Protein AF-A0A6I2TYY5-F1 (afdb_monomer_lite)

Secondary structure (DSSP, 8-state):
--TTHHHHHHHHHHHHHHHHHHHHHHHHHHSS--S-----

Organism: NCBI:txid165179

Radius of gyration: 13.49 Å; chains: 1; bounding box: 27×13×38 Å

Foldseek 3Di:
DPPCPVVVVVVVVVVVVVVVVVQVVCCVVPVDGDPDDDPD

pLDDT: mean 86.95, std 10.16, range [60.38, 95.38]

Sequence (40 aa):
MRRFKASRERKVEYIAQMEKRMRDDYRRRTGKEAESFCVL

Structure (mmCIF, N/CA/C/O backbone):
data_AF-A0A6I2TYY5-F1
#
_entry.id   AF-A0A6I2TYY5-F1
#
loop_
_atom_site.group_PDB
_atom_site.id
_atom_site.type_symbol
_atom_site.label_atom_id
_atom_site.label_alt_id
_atom_site.label_comp_id
_atom_site.label_asym_id
_atom_site.label_entity_id
_atom_site.label_seq_id
_atom_site.pdbx_PDB_ins_code
_atom_site.Cartn_x
_atom_site.Cartn_y
_atom_site.Cartn_z
_atom_site.occupancy
_atom_site.B_iso_or_equiv
_atom_site.auth_seq_id
_atom_site.auth_comp_id
_atom_site.auth_asym_id
_atom_site.auth_atom_id
_atom_site.pdbx_PDB_model_num
ATOM 1 N N . MET A 1 1 ? 9.565 5.226 -23.901 1.00 60.38 1 MET A N 1
ATOM 2 C CA . MET A 1 1 ? 9.830 5.044 -22.451 1.00 60.38 1 MET A CA 1
ATOM 3 C C . MET A 1 1 ? 10.040 3.567 -22.055 1.00 60.38 1 MET A C 1
ATOM 5 O O . MET A 1 1 ? 9.336 3.052 -21.199 1.00 60.38 1 MET A O 1
ATOM 9 N N . ARG A 1 2 ? 11.012 2.853 -22.650 1.00 67.31 2 ARG A N 1
ATOM 10 C CA . ARG A 1 2 ? 11.338 1.455 -22.264 1.00 67.31 2 ARG A CA 1
ATOM 11 C C . ARG A 1 2 ? 12.456 1.343 -21.220 1.00 67.31 2 ARG A C 1
ATOM 13 O O . ARG A 1 2 ? 12.577 0.312 -20.573 1.00 67.31 2 ARG A O 1
AT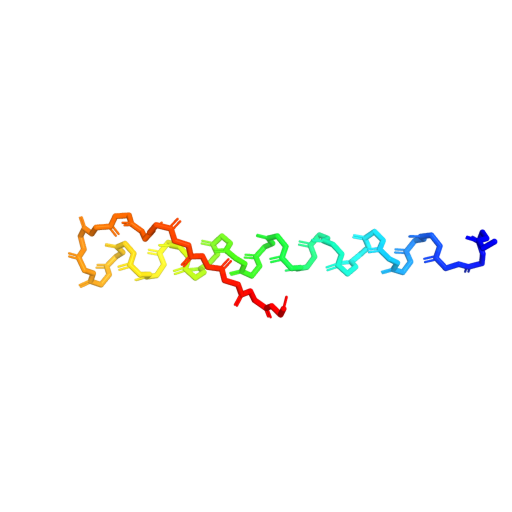OM 20 N N . ARG A 1 3 ? 13.239 2.412 -21.030 1.00 73.06 3 ARG A N 1
ATOM 21 C CA . ARG A 1 3 ? 14.468 2.419 -20.215 1.00 73.06 3 ARG A CA 1
ATOM 22 C C . ARG A 1 3 ? 14.261 2.158 -18.717 1.00 73.06 3 ARG A C 1
ATOM 24 O O . ARG A 1 3 ? 15.209 1.768 -18.056 1.00 73.06 3 ARG A O 1
ATOM 31 N N . PHE A 1 4 ? 13.044 2.316 -18.190 1.00 83.56 4 PHE A N 1
ATOM 32 C CA . PHE A 1 4 ? 12.782 2.225 -16.745 1.00 83.56 4 PHE A CA 1
ATOM 33 C C . PHE A 1 4 ? 11.671 1.243 -16.364 1.00 83.56 4 PHE A C 1
ATOM 35 O O . PHE A 1 4 ? 11.150 1.321 -15.253 1.00 83.56 4 PHE A O 1
ATOM 42 N N . LYS A 1 5 ? 11.300 0.315 -17.259 1.00 88.25 5 LYS A N 1
ATOM 43 C CA . LYS A 1 5 ? 10.192 -0.627 -17.024 1.00 88.25 5 LYS A CA 1
ATOM 44 C C . LYS A 1 5 ? 10.372 -1.413 -15.715 1.00 88.25 5 LYS A C 1
ATOM 46 O O . LYS A 1 5 ? 9.507 -1.334 -14.853 1.00 88.25 5 LYS A O 1
ATOM 51 N N . ALA A 1 6 ? 11.541 -2.022 -15.516 1.00 90.56 6 ALA A N 1
ATOM 52 C CA . ALA A 1 6 ? 11.844 -2.793 -14.308 1.00 90.56 6 ALA A CA 1
ATOM 53 C C . ALA A 1 6 ? 11.852 -1.941 -13.025 1.00 90.56 6 ALA A C 1
ATOM 55 O O . ALA A 1 6 ? 11.410 -2.378 -11.968 1.00 90.56 6 ALA A O 1
ATOM 56 N N . SER A 1 7 ? 12.339 -0.698 -13.095 1.00 92.00 7 SER A N 1
ATOM 57 C CA . SER A 1 7 ? 12.306 0.213 -11.941 1.00 92.00 7 SER A CA 1
ATOM 58 C C . SER A 1 7 ? 10.870 0.573 -11.556 1.00 92.00 7 SER A C 1
ATOM 60 O O . SER A 1 7 ? 10.506 0.560 -10.383 1.00 92.00 7 SER A O 1
ATOM 62 N N . ARG A 1 8 ? 10.028 0.834 -12.561 1.00 91.06 8 ARG A N 1
ATOM 63 C CA . ARG A 1 8 ? 8.616 1.148 -12.359 1.00 91.06 8 ARG A CA 1
ATOM 64 C C . ARG A 1 8 ? 7.846 -0.044 -11.796 1.00 91.06 8 ARG A C 1
ATOM 66 O O . ARG A 1 8 ? 7.069 0.155 -10.873 1.00 91.06 8 ARG A O 1
ATOM 73 N N . GLU A 1 9 ? 8.085 -1.250 -12.302 1.00 92.94 9 GLU A N 1
ATOM 74 C CA . GLU A 1 9 ? 7.476 -2.480 -11.776 1.00 92.94 9 GLU A CA 1
ATOM 75 C C . GLU A 1 9 ? 7.850 -2.699 -10.307 1.00 92.94 9 GLU A C 1
ATOM 77 O O . GLU A 1 9 ? 6.958 -2.858 -9.479 1.00 92.94 9 GLU A O 1
ATOM 82 N N . ARG A 1 10 ? 9.135 -2.549 -9.952 1.00 94.00 10 ARG A N 1
ATOM 83 C CA . ARG A 1 10 ? 9.580 -2.608 -8.548 1.00 94.00 10 ARG A CA 1
ATOM 84 C C . ARG A 1 10 ? 8.915 -1.550 -7.670 1.00 94.00 10 ARG A C 1
ATOM 86 O O . ARG A 1 10 ? 8.558 -1.838 -6.533 1.00 94.00 10 ARG A O 1
ATOM 93 N N . LYS A 1 11 ? 8.727 -0.329 -8.182 1.00 93.25 11 LYS A N 1
ATOM 94 C CA . LYS A 1 11 ? 8.033 0.734 -7.441 1.00 93.25 11 LYS A CA 1
ATOM 95 C C . LYS A 1 11 ? 6.557 0.391 -7.216 1.00 93.25 11 LYS A C 1
ATOM 97 O O . LYS A 1 11 ? 6.064 0.594 -6.114 1.00 93.25 11 LYS A O 1
ATOM 102 N N . VAL A 1 12 ? 5.870 -0.132 -8.232 1.00 92.81 12 VAL A N 1
ATOM 103 C CA . VAL A 1 12 ? 4.466 -0.565 -8.121 1.0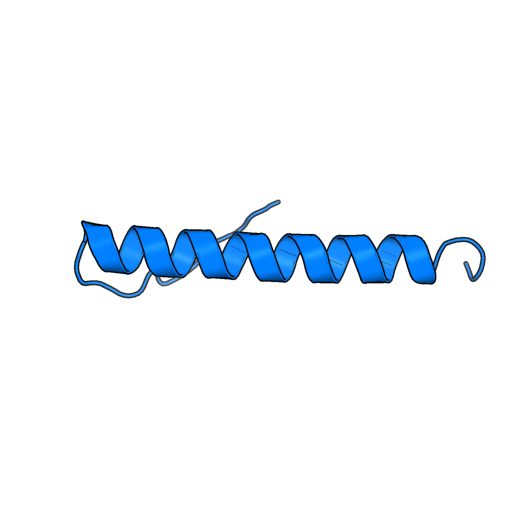0 92.81 12 VAL A CA 1
ATOM 104 C C . VAL A 1 12 ? 4.331 -1.699 -7.108 1.00 92.81 12 VAL A C 1
ATOM 106 O O . VAL A 1 12 ? 3.464 -1.639 -6.242 1.00 92.81 12 VAL A O 1
ATOM 109 N N . GLU A 1 13 ? 5.216 -2.693 -7.166 1.00 94.44 13 GLU A N 1
ATOM 110 C CA . GLU A 1 13 ? 5.216 -3.812 -6.224 1.00 94.44 13 GLU A CA 1
ATOM 111 C C . GLU A 1 13 ? 5.469 -3.345 -4.785 1.00 94.44 13 GLU A C 1
ATOM 113 O O . GLU A 1 13 ? 4.749 -3.737 -3.867 1.00 94.44 13 GLU A O 1
ATOM 118 N N . TYR A 1 14 ? 6.433 -2.442 -4.591 1.00 93.19 14 TYR A N 1
ATOM 119 C CA . TYR A 1 14 ? 6.714 -1.853 -3.286 1.00 93.19 14 TYR A CA 1
ATOM 120 C C . TYR A 1 14 ? 5.506 -1.092 -2.719 1.00 93.19 14 TYR A C 1
ATOM 122 O O . TYR A 1 14 ? 5.150 -1.285 -1.557 1.00 93.19 14 TYR A O 1
ATOM 130 N N . ILE A 1 15 ? 4.842 -0.269 -3.539 1.00 93.44 15 ILE A N 1
ATOM 131 C CA . ILE A 1 15 ? 3.636 0.466 -3.128 1.00 93.44 15 ILE A CA 1
ATOM 132 C C . ILE A 1 15 ? 2.518 -0.511 -2.748 1.00 93.44 15 ILE A C 1
ATOM 134 O O . ILE A 1 15 ? 1.923 -0.362 -1.684 1.00 93.44 15 ILE A O 1
ATOM 138 N N . ALA A 1 16 ? 2.282 -1.557 -3.545 1.00 91.81 16 ALA A N 1
ATOM 139 C CA . ALA A 1 16 ? 1.259 -2.558 -3.248 1.00 91.81 16 ALA A CA 1
ATOM 140 C C . ALA A 1 16 ? 1.522 -3.290 -1.917 1.00 91.81 16 ALA A C 1
ATOM 142 O O . ALA A 1 16 ? 0.599 -3.518 -1.130 1.00 91.81 16 ALA A O 1
ATOM 143 N N . GLN A 1 17 ? 2.786 -3.624 -1.630 1.00 93.56 17 GLN A N 1
ATOM 144 C CA . GLN A 1 17 ? 3.172 -4.214 -0.346 1.00 93.56 17 GLN A CA 1
ATOM 145 C C . GLN A 1 17 ? 2.953 -3.242 0.821 1.00 93.56 17 GLN A C 1
ATOM 147 O O . GLN A 1 17 ? 2.469 -3.656 1.878 1.00 93.56 17 GLN A O 1
ATOM 152 N N . MET A 1 18 ? 3.275 -1.960 0.633 1.00 93.94 18 MET A N 1
ATOM 153 C CA . MET A 1 18 ? 3.050 -0.918 1.636 1.00 93.94 18 MET A CA 1
ATOM 154 C C . MET A 1 18 ? 1.562 -0.723 1.932 1.00 93.94 18 MET A C 1
ATOM 156 O O . MET A 1 18 ? 1.166 -0.759 3.096 1.00 93.94 18 MET A O 1
ATOM 160 N N . GLU A 1 19 ? 0.723 -0.598 0.902 1.00 91.88 19 GLU A N 1
ATOM 161 C CA . GLU A 1 19 ? -0.725 -0.466 1.077 1.00 91.88 19 GLU A CA 1
ATOM 162 C C . GLU A 1 19 ? -1.328 -1.662 1.814 1.00 91.88 19 GLU A C 1
ATOM 164 O O . GLU A 1 19 ? -2.185 -1.489 2.680 1.00 91.88 19 GLU A O 1
ATOM 169 N N . LYS A 1 20 ? -0.874 -2.882 1.497 1.00 91.62 20 LYS A N 1
ATOM 170 C CA . LYS A 1 20 ? -1.324 -4.087 2.198 1.00 91.62 20 LYS A CA 1
ATOM 171 C C . LYS A 1 20 ? -0.987 -4.018 3.687 1.00 91.62 20 LYS A C 1
ATOM 173 O O . LYS A 1 20 ? -1.872 -4.230 4.509 1.00 91.62 20 LYS A O 1
ATOM 178 N N . ARG A 1 21 ? 0.259 -3.672 4.035 1.00 92.81 21 ARG A N 1
ATOM 179 C CA . ARG A 1 21 ? 0.678 -3.533 5.441 1.00 92.81 21 ARG A CA 1
ATOM 180 C C . ARG A 1 21 ? -0.147 -2.481 6.177 1.00 92.81 21 ARG A C 1
ATOM 182 O O . ARG A 1 21 ? -0.563 -2.727 7.301 1.00 92.81 21 ARG A O 1
ATOM 189 N N . MET A 1 22 ? -0.428 -1.347 5.539 1.00 91.19 22 MET A N 1
ATOM 190 C CA . MET A 1 22 ? -1.244 -0.289 6.143 1.00 91.19 22 MET A CA 1
ATOM 191 C C . MET A 1 22 ? -2.699 -0.716 6.353 1.00 91.19 22 MET A C 1
ATOM 193 O O . MET A 1 22 ? -3.255 -0.445 7.418 1.00 91.19 22 MET A O 1
ATOM 197 N N . ARG A 1 23 ? -3.293 -1.425 5.382 1.00 91.62 23 ARG A N 1
ATOM 198 C CA . ARG A 1 23 ? -4.628 -2.028 5.520 1.00 91.62 23 ARG A CA 1
ATOM 199 C C . ARG A 1 23 ? -4.682 -3.006 6.687 1.00 91.62 23 ARG A C 1
ATOM 201 O O . ARG A 1 23 ? -5.556 -2.885 7.544 1.00 91.62 23 ARG A O 1
ATOM 208 N N . ASP A 1 24 ? -3.719 -3.921 6.752 1.00 93.12 24 ASP A N 1
ATOM 209 C CA . ASP A 1 24 ? -3.648 -4.933 7.804 1.00 93.12 24 ASP A CA 1
ATOM 210 C C . ASP A 1 24 ? -3.461 -4.298 9.194 1.00 93.12 24 ASP A C 1
ATOM 212 O O . ASP A 1 24 ? -4.170 -4.660 10.137 1.00 93.12 24 ASP A O 1
ATOM 216 N N . ASP A 1 25 ? -2.569 -3.311 9.319 1.00 93.75 25 ASP A N 1
ATOM 217 C CA . ASP A 1 25 ? -2.326 -2.592 10.574 1.00 93.75 25 ASP A CA 1
ATOM 218 C C . ASP A 1 25 ? -3.546 -1.789 11.027 1.00 93.75 25 ASP A C 1
ATOM 220 O O . ASP A 1 25 ? -3.894 -1.799 12.212 1.00 93.75 25 ASP A O 1
ATOM 224 N N . TYR A 1 26 ? -4.222 -1.107 10.102 1.00 93.38 26 TYR A N 1
ATOM 225 C CA . TYR A 1 26 ? -5.441 -0.373 10.415 1.00 93.38 26 TYR A CA 1
ATOM 226 C C . TYR A 1 26 ? -6.540 -1.310 10.891 1.00 93.38 26 TYR A C 1
ATOM 228 O O . TYR A 1 26 ? -7.112 -1.078 11.957 1.00 93.38 26 TYR A O 1
ATOM 236 N N . ARG A 1 27 ? -6.776 -2.405 10.161 1.00 94.31 27 ARG A N 1
ATOM 237 C CA . ARG A 1 27 ? -7.760 -3.413 10.551 1.00 94.31 27 ARG A CA 1
ATOM 238 C C . ARG A 1 27 ? -7.444 -4.009 11.910 1.00 94.31 27 ARG A C 1
ATOM 240 O O . ARG A 1 27 ? -8.342 -4.167 12.729 1.00 94.31 27 ARG A O 1
ATOM 247 N N . ARG A 1 28 ? -6.170 -4.293 12.185 1.00 95.38 28 ARG A N 1
ATOM 248 C CA . ARG A 1 28 ? -5.736 -4.804 13.487 1.00 95.38 28 ARG A CA 1
ATOM 249 C C . ARG A 1 28 ? -6.019 -3.818 14.622 1.00 95.38 28 ARG A C 1
ATOM 251 O O . ARG A 1 28 ? -6.355 -4.253 15.718 1.00 95.38 28 ARG A O 1
ATOM 258 N N . ARG A 1 29 ? -5.866 -2.512 14.382 1.00 95.31 29 ARG A N 1
ATOM 259 C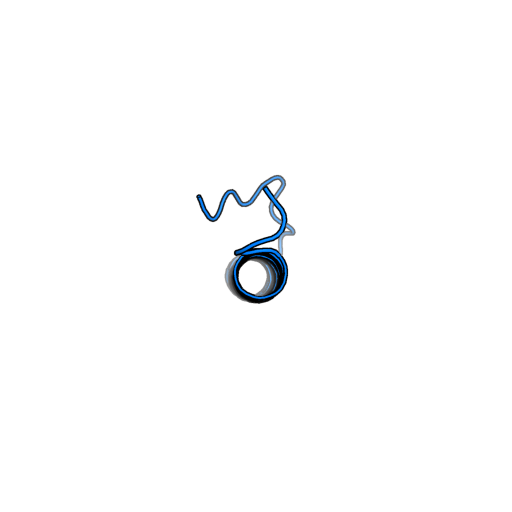 CA . ARG A 1 29 ? -6.059 -1.467 15.403 1.00 95.31 29 ARG A CA 1
ATOM 260 C C . ARG A 1 29 ? -7.521 -1.095 15.620 1.00 95.31 29 ARG A C 1
ATOM 262 O O . ARG A 1 29 ? -7.900 -0.801 16.747 1.00 95.31 29 ARG A O 1
ATOM 269 N N . THR A 1 30 ? -8.320 -1.059 14.558 1.00 93.25 30 THR A N 1
ATOM 270 C CA . THR A 1 30 ? -9.689 -0.520 14.597 1.00 93.25 30 THR A CA 1
ATOM 271 C C . THR A 1 30 ? -10.766 -1.599 14.525 1.00 93.25 30 THR A C 1
ATOM 273 O O . THR A 1 30 ? -11.924 -1.318 14.828 1.00 93.25 30 THR A O 1
ATOM 276 N N . GLY A 1 31 ? -10.409 -2.813 14.095 1.00 92.56 31 GLY A N 1
ATOM 277 C CA . GLY A 1 31 ? -11.357 -3.879 13.769 1.00 92.56 31 GLY A CA 1
ATOM 278 C C . GLY A 1 31 ? -12.168 -3.620 12.495 1.00 92.56 31 GLY A C 1
ATOM 279 O O . GLY A 1 31 ? -13.098 -4.370 12.216 1.00 92.56 31 GLY A O 1
ATOM 280 N N . LYS A 1 32 ? -11.849 -2.566 11.731 1.00 90.38 32 LYS A N 1
ATOM 281 C CA . LYS A 1 32 ? -12.572 -2.160 10.521 1.00 90.38 32 LYS A CA 1
ATOM 282 C C . LYS A 1 32 ? -11.663 -2.229 9.299 1.00 90.38 32 LYS A C 1
ATOM 284 O O . LYS A 1 32 ? -10.471 -1.950 9.388 1.00 90.38 32 LYS A O 1
ATOM 289 N N . GLU A 1 33 ? -1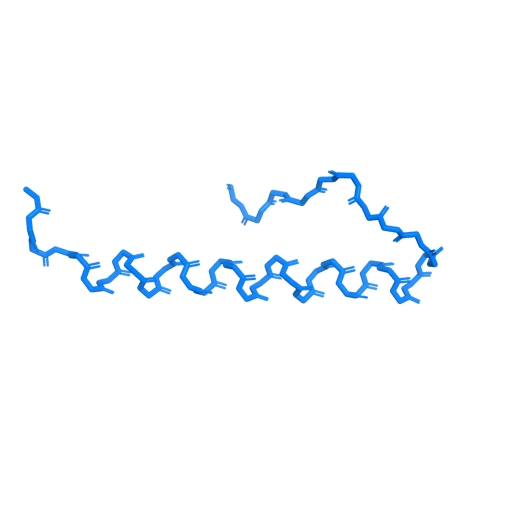2.234 -2.566 8.150 1.00 88.06 33 GLU A N 1
ATOM 290 C CA . GLU A 1 33 ? -11.5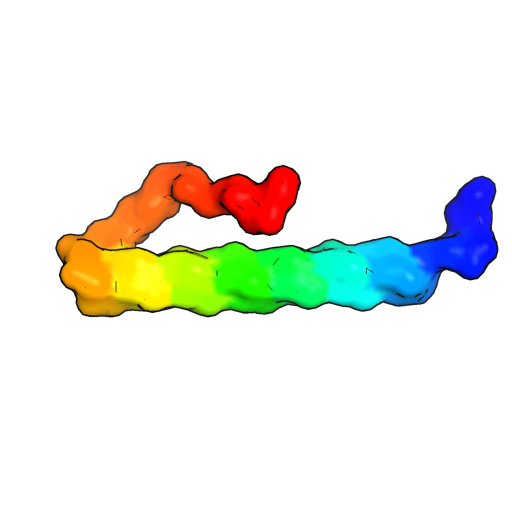69 -2.367 6.859 1.00 88.06 33 GLU A CA 1
ATOM 291 C C . GLU A 1 33 ? -11.583 -0.865 6.538 1.00 88.06 33 GLU A C 1
ATOM 293 O O . GLU A 1 33 ? -12.599 -0.203 6.756 1.00 88.06 33 GLU A O 1
ATOM 298 N N . ALA A 1 34 ? -10.470 -0.301 6.061 1.00 84.75 34 ALA A N 1
ATOM 299 C CA . ALA A 1 34 ? -10.491 1.095 5.631 1.00 84.75 34 ALA A CA 1
ATOM 300 C C . ALA A 1 34 ? -11.020 1.206 4.203 1.00 84.75 34 ALA A C 1
ATOM 302 O O . ALA A 1 34 ? -10.656 0.416 3.332 1.00 84.75 34 ALA A O 1
ATOM 303 N N . GLU A 1 35 ? -11.813 2.243 3.958 1.00 79.69 35 GLU A N 1
ATOM 304 C CA . GLU A 1 35 ? -12.424 2.503 2.654 1.00 79.69 35 GLU A CA 1
ATOM 305 C C . GLU A 1 35 ? -11.394 2.905 1.588 1.00 79.69 35 GLU A C 1
ATOM 307 O O . GLU A 1 35 ? -11.560 2.592 0.412 1.00 79.69 35 GLU A O 1
ATOM 312 N N . SER A 1 36 ? -10.305 3.573 1.985 1.00 78.50 36 SER A N 1
ATOM 313 C CA . SER A 1 36 ? -9.237 3.984 1.074 1.00 78.50 36 SER A CA 1
ATOM 314 C C . SER A 1 36 ? -7.902 4.133 1.799 1.00 78.50 36 SER A C 1
ATOM 316 O O . SER A 1 36 ? -7.834 4.662 2.908 1.00 78.50 36 SER A O 1
ATOM 318 N N . PHE A 1 37 ? -6.831 3.697 1.136 1.00 70.62 37 PHE A N 1
ATOM 319 C CA . PHE A 1 37 ? -5.455 4.029 1.489 1.00 70.62 37 PHE A CA 1
ATOM 320 C C . PHE A 1 37 ? -4.761 4.563 0.247 1.00 70.62 37 PHE A C 1
ATOM 322 O O . PHE A 1 37 ? -4.635 3.841 -0.737 1.00 70.62 37 PHE A O 1
ATOM 329 N N . CYS A 1 38 ? -4.299 5.810 0.308 1.00 70.31 38 CYS A N 1
ATOM 330 C CA . CYS A 1 38 ? -3.429 6.386 -0.707 1.00 70.31 38 CYS A CA 1
ATOM 331 C C . CYS A 1 38 ? -2.017 6.459 -0.122 1.00 70.31 38 CYS A C 1
ATOM 333 O O . CYS A 1 38 ? -1.786 7.205 0.831 1.00 70.31 38 CYS A O 1
ATOM 335 N N . VAL A 1 39 ? -1.092 5.641 -0.630 1.00 65.19 39 VAL A N 1
ATOM 336 C CA . VAL A 1 39 ? 0.305 5.626 -0.154 1.00 65.19 39 VAL A CA 1
ATOM 337 C C . VAL A 1 39 ? 1.186 6.616 -0.919 1.00 65.19 39 VAL A C 1
ATOM 339 O O . VAL A 1 39 ? 2.325 6.817 -0.516 1.00 65.19 39 VAL A O 1
ATO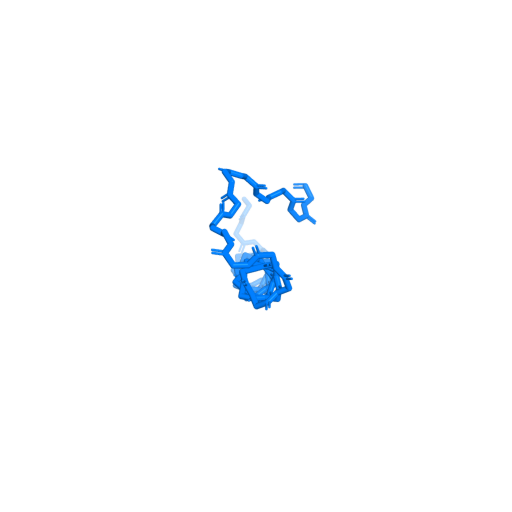M 342 N N . LEU A 1 40 ? 0.665 7.283 -1.954 1.00 60.69 40 LEU A N 1
ATOM 343 C CA . LEU A 1 40 ? 1.190 8.498 -2.594 1.00 60.69 40 LEU A CA 1
ATOM 344 C C . LEU A 1 40 ? 0.175 8.997 -3.627 1.00 60.69 40 LEU A C 1
ATOM 346 O O . LEU A 1 40 ? -0.289 8.146 -4.418 1.00 60.69 40 LEU A O 1
#